Protein AF-G7VSH7-F1 (afdb_monomer_lite)

Structure (mmCIF, N/CA/C/O backbone):
data_AF-G7VSH7-F1
#
_entry.id   AF-G7VSH7-F1
#
loop_
_atom_site.group_PDB
_atom_site.id
_atom_site.type_symbol
_atom_site.label_atom_id
_atom_site.label_alt_id
_atom_site.label_comp_id
_atom_site.label_asym_id
_atom_site.label_entity_id
_atom_site.label_seq_id
_atom_site.pdbx_PDB_ins_code
_atom_site.Cartn_x
_atom_site.Cartn_y
_atom_site.Cartn_z
_atom_site.occupancy
_atom_site.B_iso_or_equiv
_atom_site.auth_seq_id
_atom_site.auth_comp_id
_atom_site.auth_asym_id
_atom_site.auth_atom_id
_atom_site.pdbx_PDB_model_num
ATOM 1 N N . MET A 1 1 ? 4.618 8.683 -46.508 1.00 44.19 1 MET A N 1
ATOM 2 C CA . MET A 1 1 ? 3.550 8.532 -45.496 1.00 44.19 1 MET A CA 1
ATOM 3 C C . MET A 1 1 ? 3.902 7.432 -44.496 1.00 44.19 1 MET A C 1
ATOM 5 O O . MET A 1 1 ? 4.055 7.772 -43.336 1.00 44.19 1 MET A O 1
ATOM 9 N N . ALA A 1 2 ? 4.229 6.208 -44.936 1.00 48.28 2 ALA A N 1
ATOM 10 C CA . ALA A 1 2 ? 4.595 5.082 -44.053 1.00 48.28 2 ALA A CA 1
ATOM 11 C C . ALA A 1 2 ? 5.709 5.352 -43.007 1.00 48.28 2 ALA A C 1
ATOM 13 O O . ALA A 1 2 ? 5.607 4.902 -41.874 1.00 48.28 2 ALA A O 1
ATOM 14 N N . LYS A 1 3 ? 6.745 6.140 -43.341 1.00 49.59 3 LYS A N 1
ATOM 15 C CA . LYS A 1 3 ? 7.841 6.464 -42.399 1.00 49.59 3 LYS A CA 1
ATOM 16 C C . LYS A 1 3 ? 7.435 7.380 -41.233 1.00 49.59 3 LYS A C 1
ATOM 18 O O . LYS A 1 3 ? 8.084 7.347 -40.200 1.00 49.59 3 LYS A O 1
ATOM 23 N N . ARG A 1 4 ? 6.390 8.208 -41.386 1.00 43.47 4 ARG A N 1
ATOM 24 C CA . ARG A 1 4 ? 5.901 9.086 -40.301 1.00 43.47 4 ARG A CA 1
ATOM 25 C C . ARG A 1 4 ? 4.976 8.342 -39.338 1.00 43.47 4 ARG A C 1
ATOM 27 O O . ARG A 1 4 ? 4.962 8.660 -38.161 1.00 43.47 4 ARG A O 1
ATOM 34 N N . GLU A 1 5 ? 4.249 7.342 -39.826 1.00 45.72 5 GLU A N 1
ATOM 35 C CA . GLU A 1 5 ? 3.375 6.500 -39.000 1.00 45.72 5 GLU A CA 1
ATOM 36 C C . GLU A 1 5 ? 4.172 5.498 -38.148 1.00 45.72 5 GLU A C 1
ATOM 38 O O . GLU A 1 5 ? 3.753 5.190 -37.038 1.00 45.72 5 GLU A O 1
ATOM 43 N N . GLN A 1 6 ? 5.344 5.045 -38.615 1.00 48.47 6 GLN A N 1
ATOM 44 C CA . GLN A 1 6 ? 6.252 4.205 -37.819 1.00 48.47 6 GLN A CA 1
ATOM 45 C C . GLN A 1 6 ? 6.890 4.966 -36.647 1.00 48.47 6 GLN A C 1
ATOM 47 O O . GLN A 1 6 ? 6.825 4.477 -35.526 1.00 48.47 6 GLN A O 1
ATOM 52 N N . LEU A 1 7 ? 7.383 6.189 -36.880 1.00 49.78 7 LEU A N 1
ATOM 53 C CA . LEU A 1 7 ? 7.948 7.049 -35.827 1.00 49.78 7 LEU A CA 1
ATOM 54 C C . LEU A 1 7 ? 6.929 7.380 -34.724 1.00 49.78 7 LEU A C 1
ATOM 56 O O . LEU A 1 7 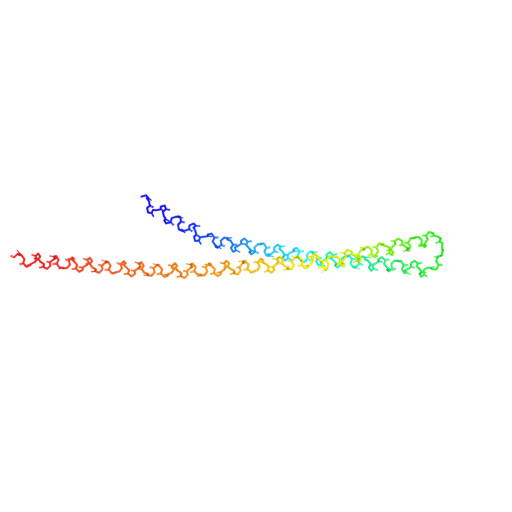? 7.247 7.295 -33.546 1.00 49.78 7 LEU A O 1
ATOM 60 N N . VAL A 1 8 ? 5.680 7.679 -35.099 1.00 52.12 8 VAL A N 1
ATOM 61 C CA . VAL A 1 8 ? 4.604 7.956 -34.129 1.00 52.12 8 VAL A CA 1
ATOM 62 C C . VAL A 1 8 ? 4.212 6.697 -33.342 1.00 52.12 8 VAL A C 1
ATOM 64 O O . VAL A 1 8 ? 3.867 6.785 -32.167 1.00 52.12 8 VAL A O 1
ATOM 67 N N . ALA A 1 9 ? 4.270 5.513 -33.958 1.00 51.97 9 ALA A N 1
ATOM 68 C CA . ALA A 1 9 ? 3.986 4.250 -33.277 1.00 51.97 9 ALA A CA 1
ATOM 69 C C . ALA A 1 9 ? 5.114 3.808 -32.322 1.00 51.97 9 ALA A C 1
ATOM 71 O O . ALA A 1 9 ? 4.825 3.152 -31.320 1.00 51.97 9 ALA A O 1
ATOM 72 N N . GLU A 1 10 ? 6.369 4.159 -32.613 1.00 54.19 10 GLU A N 1
ATOM 73 C CA . GLU A 1 10 ? 7.518 3.955 -31.719 1.00 54.19 10 GLU A CA 1
ATOM 74 C C . GLU A 1 10 ? 7.482 4.933 -30.536 1.00 54.19 10 GLU A C 1
ATOM 76 O O . GLU A 1 10 ? 7.493 4.477 -29.394 1.00 54.19 10 GLU A O 1
ATOM 81 N N . GLU A 1 11 ? 7.251 6.231 -30.769 1.00 51.81 11 GLU A N 1
ATOM 82 C CA . GLU A 1 11 ? 7.086 7.229 -29.693 1.00 51.81 11 GLU A CA 1
ATOM 83 C C . GLU A 1 11 ? 5.915 6.893 -28.746 1.00 51.81 11 GLU A C 1
ATOM 85 O O . GLU A 1 11 ? 6.010 7.077 -27.532 1.00 51.81 11 GLU A O 1
ATOM 90 N N . LEU A 1 12 ? 4.804 6.357 -29.270 1.00 55.31 12 LEU A N 1
ATOM 91 C CA . LEU A 1 12 ? 3.658 5.928 -28.454 1.00 55.31 12 LEU A CA 1
ATOM 92 C C . LEU A 1 12 ? 3.941 4.668 -27.620 1.00 55.31 12 LEU A C 1
ATOM 94 O O . LEU A 1 12 ? 3.384 4.529 -26.531 1.00 55.31 12 LEU A O 1
ATOM 98 N N . LYS A 1 13 ? 4.790 3.749 -28.100 1.00 56.88 13 LYS A N 1
ATOM 99 C CA . LYS A 1 13 ? 5.225 2.573 -27.324 1.00 56.88 13 LYS A CA 1
ATOM 100 C C . LYS A 1 13 ? 6.256 2.937 -26.259 1.00 56.88 13 LYS A C 1
ATOM 102 O O . LYS A 1 13 ? 6.265 2.318 -25.201 1.00 56.88 13 LYS A O 1
ATOM 107 N N . GLU A 1 14 ? 7.080 3.948 -26.505 1.00 58.41 14 GLU A N 1
ATOM 108 C CA . GLU A 1 14 ? 8.091 4.430 -25.557 1.00 58.41 14 GLU A CA 1
ATOM 109 C C . GLU A 1 14 ? 7.499 5.262 -24.410 1.00 58.41 14 GLU A C 1
ATOM 111 O O . GLU A 1 14 ? 8.038 5.261 -23.305 1.00 58.41 14 GLU A O 1
ATOM 116 N N . GLN A 1 15 ? 6.346 5.908 -24.620 1.00 63.41 15 GLN A N 1
ATOM 117 C CA . GLN A 1 15 ? 5.639 6.649 -23.565 1.00 63.41 15 GLN A CA 1
ATOM 118 C C . GLN A 1 15 ? 4.771 5.766 -22.652 1.00 63.41 15 GLN A C 1
ATOM 120 O O . GLN A 1 15 ? 4.455 6.175 -21.533 1.00 63.41 15 GLN A O 1
ATOM 125 N N . GLN A 1 16 ? 4.396 4.558 -23.087 1.00 72.25 16 GLN A N 1
ATOM 126 C CA . GLN A 1 16 ? 3.591 3.625 -22.284 1.00 72.25 16 GLN A CA 1
ATOM 127 C C . GLN A 1 16 ? 4.233 3.258 -20.932 1.00 72.25 16 GLN A C 1
ATOM 129 O O . GLN A 1 16 ? 3.557 3.409 -19.917 1.00 72.25 16 GLN A O 1
ATOM 134 N N . PRO A 1 17 ? 5.512 2.842 -20.854 1.00 72.88 17 PRO A N 1
ATOM 135 C CA . PRO A 1 17 ? 6.111 2.458 -19.580 1.00 72.88 17 PRO A CA 1
ATOM 136 C C . PRO A 1 17 ? 6.229 3.634 -18.596 1.00 72.88 17 PRO A C 1
ATOM 138 O O . PRO A 1 17 ? 6.046 3.443 -17.399 1.00 72.88 17 PRO A O 1
ATOM 141 N N . ALA A 1 18 ? 6.452 4.863 -19.076 1.00 75.31 18 ALA A N 1
ATOM 142 C CA . ALA A 1 18 ? 6.457 6.052 -18.218 1.00 75.31 18 ALA A CA 1
ATOM 143 C C . ALA A 1 18 ? 5.061 6.365 -17.643 1.00 75.31 18 ALA A C 1
ATOM 145 O O . ALA A 1 18 ? 4.939 6.728 -16.473 1.00 75.31 18 ALA A O 1
ATOM 146 N N . GLN A 1 19 ? 4.003 6.178 -18.441 1.00 80.00 19 GLN A N 1
ATOM 147 C CA . GLN A 1 19 ? 2.621 6.317 -17.973 1.00 80.00 19 GLN A CA 1
ATOM 148 C C . GLN A 1 19 ? 2.235 5.227 -16.964 1.00 80.00 19 GLN A C 1
ATOM 150 O O . GLN A 1 19 ? 1.512 5.518 -16.013 1.00 80.00 19 GLN A O 1
ATOM 155 N N . GLU A 1 20 ? 2.711 3.991 -17.139 1.00 83.19 20 GLU A N 1
ATOM 156 C CA . GLU A 1 20 ? 2.480 2.916 -16.164 1.00 83.19 20 GLU A CA 1
ATOM 157 C C . GLU A 1 20 ? 3.185 3.198 -14.827 1.00 83.19 20 GLU A C 1
ATOM 159 O O . GLU A 1 20 ? 2.565 3.036 -13.779 1.00 83.19 20 GLU A O 1
ATOM 164 N N . VAL A 1 21 ? 4.411 3.744 -14.833 1.00 85.25 21 VAL A N 1
ATOM 165 C CA . VAL A 1 21 ? 5.079 4.186 -13.590 1.00 85.25 21 VAL A CA 1
ATOM 166 C C . VAL A 1 21 ? 4.242 5.231 -12.845 1.00 85.25 21 VAL A C 1
ATOM 168 O O . VAL A 1 21 ? 4.088 5.140 -11.628 1.00 85.25 21 VAL A O 1
ATOM 171 N N . GLU A 1 22 ? 3.675 6.219 -13.544 1.00 86.56 22 GLU A N 1
ATOM 172 C CA . GLU A 1 22 ? 2.849 7.250 -12.902 1.00 86.56 22 GLU A CA 1
ATOM 173 C C . GLU A 1 22 ? 1.556 6.668 -12.303 1.00 86.56 22 GLU A C 1
ATOM 175 O O . GLU A 1 22 ? 1.156 7.039 -11.193 1.00 86.56 22 GLU A O 1
ATOM 180 N N . LYS A 1 23 ? 0.907 5.737 -13.015 1.00 89.00 23 LYS A N 1
ATOM 181 C CA . LYS A 1 23 ? -0.271 5.023 -12.503 1.00 89.00 23 LYS A CA 1
ATOM 182 C C . LYS A 1 23 ? 0.072 4.233 -11.247 1.00 89.00 23 LYS A C 1
ATOM 184 O O . LYS A 1 23 ? -0.648 4.365 -10.260 1.00 89.00 23 LYS A O 1
ATOM 189 N N . GLU A 1 24 ? 1.177 3.493 -11.255 1.00 89.44 24 GLU A N 1
ATOM 190 C CA . GLU A 1 24 ? 1.618 2.731 -10.087 1.00 89.44 24 GLU A CA 1
ATOM 191 C C . GLU A 1 24 ? 1.925 3.632 -8.892 1.00 89.44 24 GLU A C 1
ATOM 193 O O . GLU A 1 24 ? 1.462 3.376 -7.783 1.00 89.44 24 GLU A O 1
AT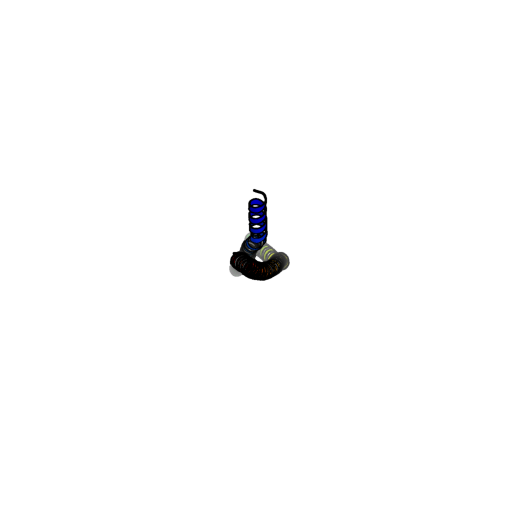OM 198 N N . MET A 1 25 ? 2.612 4.759 -9.099 1.00 89.94 25 MET A N 1
ATOM 199 C CA . MET A 1 25 ? 2.855 5.723 -8.020 1.00 89.94 25 MET A CA 1
ATOM 200 C C . MET A 1 25 ? 1.553 6.251 -7.406 1.00 89.94 25 MET A C 1
ATOM 202 O O . MET A 1 25 ? 1.472 6.447 -6.190 1.00 89.94 25 MET A O 1
ATOM 206 N N . ARG A 1 26 ? 0.515 6.458 -8.225 1.00 93.69 26 ARG A N 1
ATOM 207 C CA . ARG A 1 26 ? -0.811 6.855 -7.739 1.00 93.69 26 ARG A CA 1
ATOM 208 C C . ARG A 1 26 ? -1.484 5.731 -6.949 1.00 93.69 26 ARG A C 1
ATOM 210 O O . ARG A 1 26 ? -2.044 6.018 -5.892 1.00 93.69 26 ARG A O 1
ATOM 217 N N . SER A 1 27 ? -1.410 4.488 -7.422 1.00 94.19 27 SER A N 1
ATOM 218 C CA . SER A 1 27 ? -1.928 3.310 -6.712 1.00 94.19 27 SER A CA 1
ATOM 219 C C . SER A 1 27 ? -1.248 3.127 -5.354 1.00 94.19 27 SER A C 1
ATOM 221 O O . SER A 1 27 ? -1.928 2.946 -4.345 1.00 94.19 27 SER A O 1
ATOM 223 N N . ILE A 1 28 ? 0.080 3.268 -5.299 1.00 94.38 28 ILE A N 1
ATOM 224 C CA . ILE A 1 28 ? 0.866 3.210 -4.060 1.00 94.38 28 ILE A CA 1
ATOM 225 C C . ILE A 1 28 ? 0.400 4.291 -3.082 1.00 94.38 28 ILE A C 1
ATOM 227 O O . ILE A 1 28 ? 0.097 3.992 -1.929 1.00 94.38 28 ILE A O 1
ATOM 231 N N . ALA A 1 29 ? 0.281 5.542 -3.537 1.00 95.56 29 ALA A N 1
ATOM 232 C CA . ALA A 1 29 ? -0.175 6.640 -2.687 1.00 95.56 29 ALA A CA 1
ATOM 233 C C . ALA A 1 29 ? -1.586 6.393 -2.122 1.00 95.56 29 ALA A C 1
ATOM 235 O O . ALA A 1 29 ? -1.844 6.665 -0.951 1.00 95.56 29 ALA A O 1
ATOM 236 N N . GLN A 1 30 ? -2.493 5.840 -2.932 1.00 96.25 30 GLN A N 1
ATOM 237 C CA . GLN A 1 30 ? -3.835 5.463 -2.483 1.00 96.25 30 GLN A CA 1
ATOM 238 C C . GLN A 1 30 ? -3.803 4.328 -1.453 1.00 96.25 30 GLN A C 1
ATOM 240 O O . GLN A 1 30 ? -4.539 4.383 -0.470 1.00 96.25 30 GLN A O 1
ATOM 245 N N . ALA A 1 31 ? -2.942 3.326 -1.642 1.00 95.69 31 ALA A N 1
ATOM 246 C CA . ALA A 1 31 ? -2.789 2.220 -0.703 1.00 95.69 31 ALA A CA 1
ATOM 247 C C . ALA A 1 31 ? -2.224 2.689 0.650 1.00 95.69 31 ALA A C 1
ATOM 249 O O . ALA A 1 31 ? -2.739 2.292 1.696 1.00 95.69 31 ALA A O 1
ATOM 250 N N . TYR A 1 32 ? -1.241 3.595 0.647 1.00 96.75 32 TYR A N 1
ATOM 251 C CA . TYR A 1 32 ? -0.735 4.221 1.874 1.00 96.75 32 TYR A CA 1
ATOM 252 C C . TYR A 1 32 ? -1.797 5.074 2.576 1.00 96.75 32 TYR A C 1
ATOM 254 O O . TYR A 1 32 ? -1.946 4.977 3.791 1.00 96.75 32 TYR A O 1
ATOM 262 N N . ALA A 1 33 ? -2.597 5.843 1.834 1.00 97.25 33 ALA A N 1
ATOM 263 C CA . ALA A 1 33 ? -3.705 6.594 2.424 1.00 97.25 33 ALA A CA 1
ATOM 264 C C . ALA A 1 33 ? -4.752 5.665 3.068 1.00 97.25 33 ALA A C 1
ATOM 266 O O . ALA A 1 33 ? -5.230 5.936 4.168 1.00 97.25 33 ALA A O 1
ATOM 267 N N . ALA A 1 34 ? -5.080 4.542 2.420 1.00 95.38 34 ALA A N 1
ATOM 268 C CA . ALA A 1 34 ? -5.977 3.536 2.986 1.00 95.38 34 ALA A CA 1
ATOM 269 C C . ALA A 1 34 ? -5.386 2.871 4.244 1.00 95.38 34 ALA A C 1
ATOM 271 O O . ALA A 1 34 ? -6.116 2.596 5.196 1.00 95.38 34 ALA A O 1
ATOM 272 N N . TYR A 1 35 ? -4.070 2.639 4.274 1.00 97.25 35 TYR A N 1
ATOM 273 C CA . TYR A 1 35 ? -3.369 2.147 5.461 1.00 97.25 35 TYR A CA 1
ATOM 274 C C . TYR A 1 35 ? -3.476 3.129 6.631 1.00 97.25 35 TYR A C 1
ATOM 276 O O . TYR A 1 35 ? -3.812 2.724 7.742 1.00 97.25 35 TYR A O 1
ATOM 284 N N . GLU A 1 36 ? -3.215 4.414 6.392 1.00 97.50 36 GLU A N 1
ATOM 285 C CA . GLU A 1 36 ? -3.313 5.451 7.425 1.00 97.50 36 GLU A CA 1
ATOM 286 C C . GLU A 1 36 ? -4.734 5.550 7.984 1.00 97.50 36 GLU A C 1
ATOM 288 O O . GLU A 1 36 ? -4.917 5.497 9.200 1.00 97.50 36 GLU A O 1
ATOM 293 N N . GLN A 1 37 ? -5.741 5.573 7.107 1.00 97.38 37 GLN A N 1
ATOM 294 C CA . GLN A 1 37 ? -7.149 5.567 7.512 1.00 97.38 37 GLN A CA 1
ATOM 295 C C . GLN A 1 37 ? -7.497 4.345 8.368 1.00 97.38 37 GLN A C 1
ATOM 297 O O . GLN A 1 37 ? -8.146 4.479 9.403 1.00 97.38 37 GLN A O 1
ATOM 302 N N . LEU A 1 38 ? -7.028 3.156 7.983 1.00 97.50 38 LEU A N 1
ATOM 303 C CA . LEU A 1 38 ? -7.241 1.940 8.765 1.00 97.50 38 LEU A CA 1
ATOM 304 C C . LEU A 1 38 ? -6.611 2.042 10.162 1.00 97.50 38 LEU A C 1
ATOM 306 O O . LEU A 1 38 ? -7.218 1.610 11.142 1.00 97.50 38 LEU A O 1
ATOM 310 N N . MET A 1 39 ? -5.407 2.608 10.266 1.00 97.56 39 MET A N 1
ATOM 311 C CA . MET A 1 39 ? -4.732 2.798 11.551 1.00 97.56 39 MET A CA 1
ATOM 312 C C . MET A 1 39 ? -5.483 3.772 12.458 1.00 97.56 39 MET A C 1
ATOM 314 O O . MET A 1 39 ? -5.556 3.535 13.666 1.00 97.56 39 MET A O 1
ATOM 318 N N . ASP A 1 40 ? -6.055 4.834 11.897 1.00 98.06 40 ASP A N 1
ATOM 319 C CA . ASP A 1 40 ? -6.890 5.768 12.650 1.00 98.06 40 ASP A CA 1
ATOM 320 C C . ASP A 1 40 ? -8.187 5.096 13.123 1.00 98.06 40 ASP A C 1
ATOM 322 O O . ASP A 1 40 ? -8.515 5.171 14.305 1.00 98.06 40 ASP A O 1
ATOM 326 N N . GLU A 1 41 ? -8.857 4.317 12.268 1.00 97.38 41 GLU A N 1
ATOM 327 C CA . GLU A 1 41 ? -10.048 3.550 12.661 1.00 97.38 41 GLU A CA 1
ATOM 328 C C . GLU A 1 41 ? -9.770 2.550 13.795 1.00 97.38 41 GLU A C 1
ATOM 330 O O . GLU A 1 41 ? -10.599 2.384 14.694 1.00 97.38 41 GLU A O 1
ATOM 335 N N . ILE A 1 42 ? -8.613 1.875 13.770 1.00 97.44 42 ILE A N 1
ATOM 336 C CA . ILE A 1 42 ? -8.183 0.969 14.848 1.00 97.44 42 ILE A CA 1
ATOM 337 C C . ILE A 1 42 ? -8.041 1.748 16.157 1.00 97.44 42 ILE A C 1
ATOM 339 O O . ILE A 1 42 ? -8.592 1.339 17.182 1.00 97.44 42 ILE A O 1
ATOM 343 N N . ARG A 1 43 ? -7.338 2.887 16.123 1.00 97.62 43 ARG A N 1
ATOM 344 C CA . ARG A 1 43 ? -7.123 3.739 17.303 1.00 97.62 43 ARG A CA 1
ATOM 345 C C . ARG A 1 43 ? -8.440 4.252 17.869 1.00 97.62 43 ARG A C 1
ATOM 347 O O . ARG A 1 43 ? -8.635 4.179 19.081 1.00 97.62 43 ARG A O 1
ATOM 354 N N . ASP A 1 44 ? -9.341 4.708 17.008 1.00 98.12 44 ASP A N 1
ATOM 355 C CA . ASP A 1 44 ? -10.656 5.205 17.403 1.00 98.12 44 ASP A CA 1
ATOM 356 C C . ASP A 1 44 ? -11.494 4.109 18.065 1.00 98.12 44 ASP A C 1
ATOM 358 O O . ASP A 1 44 ? -12.120 4.354 19.098 1.00 98.12 44 ASP A O 1
ATOM 362 N N . CYS A 1 45 ? -11.476 2.884 17.529 1.00 97.06 45 CYS A N 1
ATOM 363 C CA . CYS A 1 45 ? -12.163 1.747 18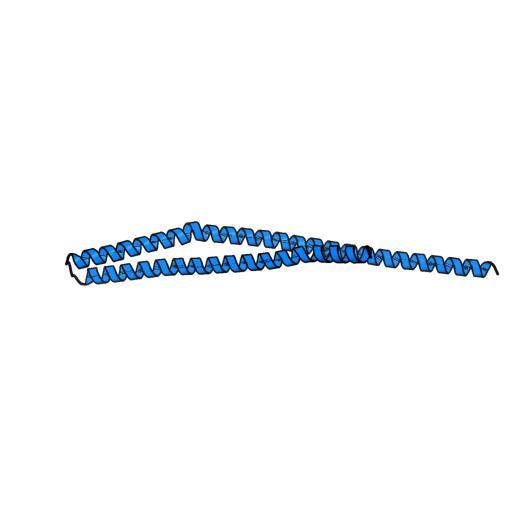.145 1.00 97.06 45 CYS A CA 1
ATOM 364 C C . CYS A 1 45 ? -11.615 1.456 19.548 1.00 97.06 45 CYS A C 1
ATOM 366 O O . CYS A 1 45 ? -12.391 1.345 20.501 1.00 97.06 45 CYS A O 1
ATOM 368 N N . SER A 1 46 ? -10.288 1.385 19.697 1.00 96.44 46 SER A N 1
ATOM 369 C CA . SER A 1 46 ? -9.647 1.146 20.995 1.00 96.44 46 SER A CA 1
ATOM 370 C C . SER A 1 46 ? -9.927 2.269 21.999 1.00 96.44 46 SER A C 1
ATOM 372 O O . SER A 1 46 ? -10.166 2.006 23.181 1.00 96.44 46 SER A O 1
ATOM 374 N N . GLN A 1 47 ? -9.933 3.522 21.542 1.00 98.31 47 GLN A N 1
ATOM 375 C CA . GLN A 1 47 ? -10.224 4.678 22.383 1.00 98.31 47 GLN A CA 1
ATOM 376 C C . GLN A 1 47 ? -11.684 4.672 22.856 1.00 98.31 47 GLN A C 1
ATOM 378 O O . GLN A 1 47 ? -11.938 4.804 24.053 1.00 98.31 47 GLN A O 1
ATOM 383 N N . GLN A 1 48 ? -12.640 4.413 21.962 1.00 98.44 48 GLN A N 1
ATOM 384 C CA . GLN A 1 48 ? -14.053 4.276 22.330 1.00 98.44 48 GLN A CA 1
ATOM 385 C C . GLN A 1 48 ? -14.280 3.120 23.314 1.00 98.44 48 GLN A C 1
ATOM 387 O O . GLN A 1 48 ? -15.024 3.262 24.285 1.00 98.44 48 GLN A O 1
ATOM 392 N N . ALA A 1 49 ? -13.618 1.976 23.114 1.00 98.25 49 ALA A N 1
ATOM 393 C CA . ALA A 1 49 ? -13.714 0.850 24.039 1.00 98.25 49 ALA A CA 1
ATOM 394 C C . ALA A 1 49 ? -13.194 1.211 25.439 1.00 98.25 49 ALA A C 1
ATOM 396 O O . ALA A 1 49 ? -13.785 0.826 26.452 1.00 98.25 49 ALA A O 1
ATOM 397 N N . LYS A 1 50 ? -12.108 1.988 25.513 1.00 98.31 50 LYS A N 1
ATOM 398 C CA . LYS A 1 50 ? -11.571 2.509 26.773 1.00 98.31 50 LYS A CA 1
ATOM 399 C C . LYS A 1 50 ? -12.558 3.451 27.469 1.00 98.31 50 LYS A C 1
ATOM 401 O O . LYS A 1 50 ? -12.819 3.264 28.655 1.00 98.31 50 LYS A O 1
ATOM 406 N N . GLU A 1 51 ? -13.147 4.399 26.747 1.00 98.56 51 GLU A N 1
ATOM 407 C CA . GLU A 1 51 ? -14.131 5.343 27.301 1.00 98.56 51 GLU A CA 1
ATOM 408 C C . GLU A 1 51 ? -15.367 4.626 27.860 1.00 98.56 51 GLU A C 1
ATOM 410 O O . GLU A 1 51 ? -15.838 4.942 28.952 1.00 98.56 51 GLU A O 1
ATOM 415 N N . LEU A 1 52 ? -15.859 3.597 27.166 1.00 98.50 52 LEU A N 1
ATOM 416 C CA . LEU A 1 52 ? -16.977 2.779 27.647 1.00 98.50 52 LEU A CA 1
ATOM 417 C C . LEU A 1 52 ? -16.640 2.028 28.942 1.00 98.50 52 LEU A C 1
ATOM 419 O O . LEU A 1 52 ? -17.483 1.918 29.835 1.00 98.50 52 LEU A O 1
ATOM 423 N N . ARG A 1 53 ? -15.404 1.531 29.080 1.00 98.12 53 ARG A N 1
ATOM 424 C CA . ARG A 1 53 ? -14.932 0.903 30.326 1.00 98.12 53 ARG A CA 1
ATOM 425 C C . ARG A 1 53 ? -14.820 1.905 31.463 1.00 98.12 53 ARG A C 1
ATOM 427 O O . ARG A 1 53 ? -15.144 1.561 32.597 1.00 98.12 53 ARG A O 1
ATOM 434 N N . GLU A 1 54 ? -14.375 3.123 31.175 1.00 98.00 54 GLU A N 1
ATOM 435 C CA . GLU A 1 54 ? -14.316 4.203 32.160 1.00 98.00 54 GLU A CA 1
ATOM 436 C C . GLU A 1 54 ? -15.722 4.567 32.653 1.00 98.00 54 GLU A C 1
ATOM 438 O O . GLU A 1 54 ? -15.951 4.565 33.862 1.00 98.00 54 GLU A O 1
ATOM 443 N N . GLN A 1 55 ? -16.695 4.725 31.749 1.00 96.81 55 GLN A N 1
ATOM 444 C CA . GLN A 1 55 ? -18.102 4.947 32.110 1.00 96.81 55 GLN A CA 1
ATOM 445 C C . GLN A 1 55 ? -18.673 3.794 32.950 1.00 96.81 55 GLN A C 1
ATOM 447 O O . GLN A 1 55 ? -19.315 4.014 33.981 1.00 96.81 55 GLN A O 1
ATOM 452 N N . ALA A 1 56 ? -18.403 2.544 32.559 1.00 95.81 56 ALA A N 1
ATOM 453 C CA . ALA A 1 56 ? -18.815 1.374 33.330 1.00 95.81 56 ALA A CA 1
ATOM 454 C C . ALA A 1 56 ? -18.189 1.372 34.738 1.00 95.81 56 ALA A C 1
ATOM 456 O O . ALA A 1 56 ? -18.873 1.086 35.724 1.00 95.81 56 ALA A O 1
ATOM 457 N N . ALA A 1 57 ? -16.909 1.733 34.856 1.00 95.62 57 ALA A N 1
ATOM 458 C CA . ALA A 1 57 ? -16.209 1.834 36.133 1.00 95.62 57 ALA A CA 1
ATOM 459 C C . ALA A 1 57 ? -16.755 2.969 37.014 1.00 95.62 57 ALA A C 1
ATOM 461 O O . ALA A 1 57 ? -16.862 2.803 38.230 1.00 95.62 57 ALA A O 1
ATOM 462 N N . GLU A 1 58 ? -17.136 4.109 36.439 1.00 95.62 58 GLU A N 1
ATOM 463 C CA . GLU A 1 58 ? -17.793 5.200 37.165 1.00 95.62 58 GLU A CA 1
ATOM 464 C C . GLU A 1 58 ? -19.149 4.771 37.731 1.00 95.62 58 GLU A C 1
ATOM 466 O O . GLU A 1 58 ? -19.423 4.989 38.917 1.00 95.62 58 GLU A O 1
ATOM 471 N N . LEU A 1 59 ? -19.966 4.082 36.928 1.00 93.62 59 LEU A N 1
ATOM 472 C CA . LEU A 1 59 ? -21.237 3.522 37.389 1.00 93.62 59 LEU A CA 1
ATOM 473 C C . LEU A 1 59 ? -21.027 2.515 38.526 1.00 93.62 59 LEU A C 1
ATOM 475 O O . LEU A 1 59 ? -21.742 2.581 39.528 1.00 93.62 59 LEU A O 1
ATOM 479 N N . GLN A 1 60 ? -20.015 1.647 38.437 1.00 91.69 60 GLN A N 1
ATOM 480 C CA . GLN A 1 60 ? -19.658 0.723 39.522 1.00 91.69 60 GLN A CA 1
ATOM 481 C C . GLN A 1 60 ? -19.247 1.463 40.805 1.00 91.69 60 GLN A C 1
ATOM 483 O O . GLN A 1 60 ? -19.687 1.103 41.898 1.00 91.69 60 GLN A O 1
ATOM 488 N N . ARG A 1 61 ? -18.439 2.525 40.688 1.00 93.31 61 ARG A N 1
ATOM 489 C CA . ARG A 1 61 ? -17.987 3.341 41.831 1.00 93.31 61 ARG A CA 1
ATOM 490 C C . ARG A 1 61 ? -19.109 4.141 42.483 1.00 93.31 61 ARG A C 1
ATOM 492 O O . ARG A 1 61 ? -19.005 4.453 43.665 1.00 93.31 61 ARG A O 1
ATOM 499 N N . SER A 1 62 ? -20.180 4.450 41.751 1.00 91.00 62 SER A N 1
ATOM 500 C CA . SER A 1 62 ? -21.339 5.169 42.293 1.00 91.00 62 SER A CA 1
ATOM 501 C C . SER A 1 62 ? -22.065 4.410 43.415 1.00 91.00 62 SER A C 1
ATOM 503 O O . SER A 1 62 ? -22.884 4.997 44.121 1.00 91.00 62 SER A O 1
ATOM 505 N N . GLY A 1 63 ? -21.791 3.107 43.580 1.00 78.25 63 GLY A N 1
ATOM 506 C CA . GLY A 1 63 ? -22.390 2.268 44.619 1.00 78.25 63 GLY A CA 1
ATOM 507 C C . GLY A 1 63 ? -23.875 1.967 44.401 1.00 78.25 63 GLY A C 1
ATOM 508 O O . GLY A 1 63 ? -24.495 1.323 45.246 1.00 78.25 63 GLY A O 1
ATOM 509 N N . ARG A 1 64 ? -24.460 2.405 43.278 1.00 80.00 64 ARG A N 1
ATOM 510 C CA . ARG A 1 64 ? -25.834 2.066 42.896 1.00 80.00 64 ARG A CA 1
ATOM 511 C C . ARG A 1 64 ? -25.879 0.618 42.425 1.00 80.00 64 ARG A C 1
ATOM 513 O O . ARG A 1 64 ? -25.206 0.247 41.469 1.00 80.00 64 ARG A O 1
ATOM 520 N N . ILE A 1 65 ? -26.677 -0.200 43.106 1.00 76.81 65 ILE A N 1
ATOM 521 C CA . ILE A 1 65 ? -26.743 -1.655 42.878 1.00 76.81 65 ILE A CA 1
ATOM 522 C C . ILE A 1 65 ? -28.061 -2.079 42.216 1.00 76.81 65 ILE A C 1
ATOM 524 O O . ILE A 1 65 ? -28.345 -3.277 42.075 1.00 76.81 65 ILE A O 1
ATOM 528 N N . ASP A 1 66 ? -28.862 -1.091 41.823 1.00 89.56 66 ASP A N 1
ATOM 529 C CA . ASP A 1 66 ? -30.160 -1.252 41.191 1.00 89.56 66 ASP A CA 1
ATOM 530 C C . ASP A 1 66 ? -30.005 -2.080 39.911 1.00 89.56 66 ASP A C 1
ATOM 532 O O . ASP A 1 66 ? -29.005 -1.976 39.193 1.00 89.56 66 ASP A O 1
ATOM 536 N N . PHE A 1 67 ? -31.002 -2.913 39.616 1.00 87.88 67 PHE A N 1
ATOM 537 C CA . PHE A 1 67 ? -30.961 -3.832 38.477 1.00 87.88 67 PHE A CA 1
ATOM 538 C C . PHE A 1 67 ? -30.647 -3.113 37.153 1.00 87.88 67 PHE A C 1
ATOM 540 O O . PHE A 1 67 ? -29.799 -3.572 36.392 1.00 87.88 67 PHE A O 1
ATOM 547 N N . HIS A 1 68 ? -31.240 -1.936 36.938 1.00 90.19 68 HIS A N 1
ATOM 548 C CA . HIS A 1 68 ? -30.993 -1.116 35.751 1.00 90.19 68 HIS A CA 1
ATOM 549 C C . HIS A 1 68 ? -29.541 -0.641 35.620 1.00 90.19 68 HIS A C 1
ATOM 551 O O . HIS A 1 68 ? -29.012 -0.617 34.514 1.00 90.19 68 HIS A O 1
ATOM 557 N N . VAL A 1 69 ? -28.867 -0.312 36.727 1.00 91.56 69 VAL A N 1
ATOM 558 C CA . VAL A 1 69 ? -27.461 0.126 36.691 1.00 91.56 69 VAL A CA 1
ATOM 559 C C . VAL A 1 69 ? -26.547 -1.040 36.321 1.00 91.56 69 VAL A C 1
ATOM 561 O O . VAL A 1 69 ? -25.625 -0.871 35.529 1.00 91.56 69 VAL A O 1
ATOM 564 N N . ARG A 1 70 ? -26.828 -2.246 36.832 1.00 92.06 70 ARG A N 1
ATOM 565 C CA . ARG A 1 70 ? -26.087 -3.456 36.440 1.00 92.06 70 ARG A CA 1
ATOM 566 C C . ARG A 1 70 ? -26.271 -3.806 34.968 1.00 92.06 70 ARG A C 1
ATOM 568 O O . ARG A 1 70 ? -25.299 -4.166 34.312 1.00 92.06 70 ARG A O 1
ATOM 575 N N . GLU A 1 71 ? -27.494 -3.695 34.458 1.00 94.94 71 GLU A N 1
ATOM 576 C CA . GLU A 1 71 ? -27.778 -3.934 33.043 1.00 94.94 71 GLU A CA 1
ATOM 577 C C . GLU A 1 71 ? -27.035 -2.931 32.145 1.00 94.94 71 GLU A C 1
ATOM 579 O O . GLU A 1 71 ? -26.449 -3.325 31.138 1.00 94.94 71 GLU A O 1
ATOM 584 N N . GLU A 1 72 ? -26.997 -1.656 32.538 1.00 95.50 72 GLU A N 1
ATOM 585 C CA . GLU A 1 72 ? -26.286 -0.612 31.797 1.00 95.50 72 GLU A CA 1
ATOM 586 C C . GLU A 1 72 ? -24.769 -0.835 31.791 1.00 95.50 72 GLU A C 1
ATOM 588 O O . GLU A 1 72 ? -24.144 -0.809 30.734 1.00 95.50 72 GLU A O 1
ATOM 593 N N . ILE A 1 73 ? -24.181 -1.160 32.948 1.00 95.56 73 ILE A N 1
ATOM 594 C CA . ILE A 1 73 ? -22.763 -1.539 33.050 1.00 95.56 73 ILE A CA 1
ATOM 595 C C . ILE A 1 73 ? -22.455 -2.699 32.097 1.00 95.56 73 ILE A C 1
ATOM 597 O O . ILE A 1 73 ? -21.470 -2.644 31.363 1.00 95.56 73 ILE A O 1
ATOM 601 N N . GLN A 1 74 ? -23.300 -3.734 32.067 1.00 96.56 74 GLN A N 1
ATOM 602 C CA . GLN A 1 74 ? -23.082 -4.875 31.179 1.00 96.56 74 GLN A CA 1
ATOM 603 C C . GLN A 1 74 ? -23.175 -4.480 29.700 1.00 96.56 74 GLN A C 1
ATOM 605 O O . GLN A 1 74 ? -22.374 -4.953 28.898 1.00 96.56 74 GLN A O 1
ATOM 610 N N . LYS A 1 75 ? -24.111 -3.599 29.322 1.00 97.62 75 LYS A N 1
ATOM 611 C CA . LYS A 1 75 ? -24.219 -3.086 27.945 1.00 97.62 75 LYS A CA 1
ATOM 612 C C . LYS A 1 75 ? -22.962 -2.327 27.525 1.00 97.62 75 LYS A C 1
ATOM 614 O O . LYS A 1 75 ? -22.452 -2.583 26.434 1.00 97.62 75 LYS A O 1
ATOM 619 N N . LEU A 1 76 ? -22.446 -1.450 28.387 1.00 98.00 76 LEU A N 1
ATOM 620 C CA . LEU A 1 76 ? -21.211 -0.700 28.136 1.00 98.00 76 LEU A CA 1
ATOM 621 C C . LEU A 1 76 ? -20.015 -1.641 27.948 1.00 98.00 76 LEU A C 1
ATOM 623 O O . LEU A 1 76 ? -19.277 -1.506 26.973 1.00 98.00 76 LEU A O 1
ATOM 627 N N . LEU A 1 77 ? -19.860 -2.631 28.832 1.00 98.12 77 LEU A N 1
ATOM 628 C CA . LEU A 1 77 ? -18.769 -3.607 28.752 1.00 98.12 77 LEU A CA 1
ATOM 629 C C . LEU A 1 77 ? -18.870 -4.486 27.501 1.00 98.12 77 LEU A C 1
ATOM 631 O O . LEU A 1 77 ? -17.884 -4.617 26.781 1.00 98.12 77 LEU A O 1
ATOM 635 N N . ASN A 1 78 ? -20.059 -5.001 27.176 1.00 98.38 78 ASN A N 1
ATOM 636 C CA . ASN A 1 78 ? -20.279 -5.777 25.951 1.00 98.38 78 ASN A CA 1
ATOM 637 C C . ASN A 1 78 ? -19.954 -4.954 24.696 1.00 98.38 78 ASN A C 1
ATOM 639 O O . ASN A 1 78 ? -19.407 -5.470 23.721 1.00 98.38 78 ASN A O 1
ATOM 643 N N . ARG A 1 79 ? -20.299 -3.659 24.698 1.00 98.12 79 ARG A N 1
ATOM 644 C CA . ARG A 1 79 ? -19.980 -2.767 23.582 1.00 98.12 79 ARG A CA 1
ATOM 645 C C . ARG A 1 79 ? -18.476 -2.513 23.475 1.00 98.12 79 ARG A C 1
ATOM 647 O O . ARG A 1 79 ? -17.967 -2.502 22.357 1.00 98.12 79 ARG A O 1
ATOM 654 N N . ALA A 1 80 ? -17.780 -2.345 24.599 1.00 98.44 80 ALA A N 1
ATOM 655 C CA . ALA A 1 80 ? -16.326 -2.206 24.628 1.00 98.44 80 ALA A CA 1
ATOM 656 C C . ALA A 1 80 ? -15.620 -3.466 24.101 1.00 98.44 80 ALA A C 1
ATOM 658 O O . ALA A 1 80 ? -14.738 -3.357 23.258 1.00 98.44 80 ALA A O 1
ATOM 659 N N . GLU A 1 81 ? -16.046 -4.658 24.528 1.00 98.38 81 GLU A N 1
ATOM 660 C CA . GLU A 1 81 ? -15.514 -5.935 24.025 1.00 98.38 81 GLU A CA 1
ATOM 661 C C . GLU A 1 81 ? -15.716 -6.093 22.516 1.00 98.38 81 GLU A C 1
ATOM 663 O O . GLU A 1 81 ? -14.816 -6.534 21.805 1.00 98.38 81 GLU A O 1
ATOM 668 N N . HIS A 1 82 ? -16.884 -5.696 22.006 1.00 98.31 82 HIS A N 1
ATOM 669 C CA . HIS A 1 82 ? -17.134 -5.719 20.570 1.00 98.31 82 HIS A CA 1
ATOM 670 C C . HIS A 1 82 ? -16.190 -4.783 19.800 1.00 98.31 82 HIS A C 1
ATOM 672 O O . HIS A 1 82 ? -15.694 -5.163 18.743 1.00 98.31 82 HIS A O 1
ATOM 678 N N . LEU A 1 83 ? -15.939 -3.574 20.311 1.00 98.25 83 LEU A N 1
ATOM 679 C CA . LEU A 1 83 ? -15.027 -2.617 19.677 1.00 98.25 83 LEU A CA 1
ATOM 680 C C . LEU A 1 83 ? -13.575 -3.102 19.685 1.00 98.25 83 LEU A C 1
ATOM 682 O O . LEU A 1 83 ? -12.903 -2.970 18.665 1.00 98.25 83 LEU A O 1
ATOM 686 N N . ASP A 1 84 ? -13.118 -3.713 20.778 1.00 97.81 84 ASP A N 1
ATOM 687 C CA . ASP A 1 84 ? -11.799 -4.353 20.836 1.00 97.81 84 ASP A CA 1
ATOM 688 C C . ASP A 1 84 ? -11.675 -5.457 19.779 1.00 97.81 84 ASP A C 1
ATOM 690 O O . ASP A 1 84 ? -10.730 -5.455 18.998 1.00 97.81 84 ASP A O 1
ATOM 694 N N . ALA A 1 85 ? -12.668 -6.346 19.670 1.00 97.44 85 ALA A N 1
ATOM 695 C CA . ALA A 1 85 ? -12.650 -7.410 18.666 1.00 97.44 85 ALA A CA 1
ATOM 696 C C . ALA A 1 85 ? -12.610 -6.868 17.222 1.00 97.44 85 ALA A C 1
ATOM 698 O O . ALA A 1 85 ? -11.987 -7.466 16.343 1.00 97.44 85 ALA A O 1
ATOM 699 N N . VAL A 1 86 ? -13.267 -5.731 16.962 1.00 97.31 86 VAL A N 1
ATOM 700 C CA . VAL A 1 86 ? -13.201 -5.043 15.664 1.00 97.31 86 VAL A CA 1
ATOM 701 C C . VAL A 1 86 ? -11.813 -4.446 15.425 1.00 97.31 86 VAL A C 1
ATOM 703 O O . VAL A 1 86 ? -11.290 -4.584 14.317 1.00 97.31 86 VAL A O 1
ATOM 706 N N . ALA A 1 87 ? -11.217 -3.808 16.435 1.00 97.31 87 ALA A N 1
ATOM 707 C CA . ALA A 1 87 ? -9.862 -3.266 16.360 1.00 97.31 87 ALA A CA 1
ATOM 708 C C . ALA A 1 87 ? -8.832 -4.377 16.099 1.00 97.31 87 ALA A C 1
ATOM 710 O O . ALA A 1 87 ? -8.028 -4.246 15.180 1.00 97.31 87 ALA A O 1
ATOM 711 N N . ASP A 1 88 ? -8.923 -5.499 16.815 1.00 96.81 88 ASP A N 1
ATOM 712 C CA . ASP A 1 88 ? -8.042 -6.660 16.651 1.00 96.81 88 ASP A CA 1
ATOM 713 C C . ASP A 1 88 ? -8.166 -7.281 15.255 1.00 96.81 88 ASP A C 1
ATOM 715 O O . ASP A 1 88 ? -7.169 -7.615 14.612 1.00 96.81 88 ASP A O 1
ATOM 719 N N . TRP A 1 89 ? -9.392 -7.417 14.739 1.00 96.31 89 TRP A N 1
ATOM 720 C CA . TRP A 1 89 ? -9.612 -7.917 13.382 1.00 96.31 89 TRP A CA 1
ATOM 721 C C . TRP A 1 89 ? -9.013 -6.985 12.318 1.00 96.31 89 TRP A C 1
ATOM 723 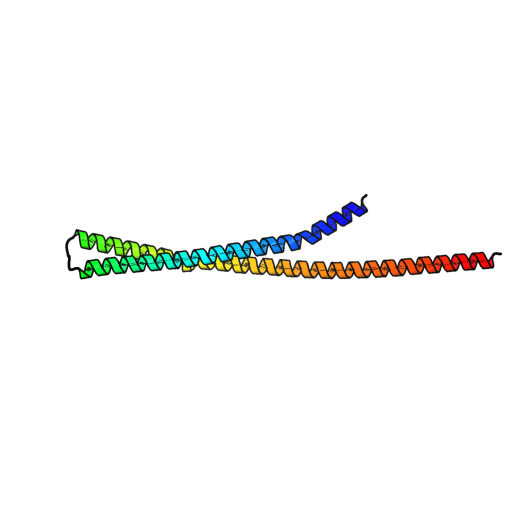O O . TRP A 1 89 ? -8.403 -7.460 11.352 1.00 96.31 89 TRP A O 1
ATOM 733 N N . LYS A 1 90 ? -9.164 -5.667 12.502 1.00 95.75 90 LYS A N 1
ATOM 734 C CA . LYS A 1 90 ? -8.583 -4.644 11.624 1.00 95.75 90 LYS A CA 1
ATOM 735 C C . LYS A 1 90 ? -7.050 -4.656 11.678 1.00 95.75 90 LYS A C 1
ATOM 737 O O . LYS A 1 90 ? -6.425 -4.676 10.619 1.00 95.75 90 LYS A O 1
ATOM 742 N N . ASP A 1 91 ? -6.453 -4.684 12.869 1.00 95.00 91 ASP A N 1
ATOM 743 C CA . ASP A 1 91 ? -4.992 -4.675 13.050 1.00 95.00 91 ASP A CA 1
ATOM 744 C C . ASP A 1 91 ? -4.334 -5.989 12.613 1.00 95.00 91 ASP A C 1
ATOM 746 O O . ASP A 1 91 ? -3.218 -5.990 12.101 1.00 95.00 91 ASP A O 1
ATOM 750 N N . GLY A 1 92 ? -5.036 -7.112 12.757 1.00 94.69 92 GLY A N 1
ATOM 751 C CA . GLY A 1 92 ? -4.562 -8.402 12.279 1.00 94.69 92 GLY A CA 1
ATOM 752 C C . GLY A 1 92 ? -4.705 -8.533 10.765 1.00 94.69 92 GLY A C 1
ATOM 753 O O . GLY A 1 92 ? -3.760 -8.351 9.998 1.00 94.69 92 GLY A O 1
ATOM 754 N N . LEU A 1 93 ? -5.904 -8.905 10.321 1.00 92.44 93 LEU A N 1
ATOM 755 C CA . LEU A 1 93 ? -6.110 -9.383 8.958 1.00 92.44 93 LEU A CA 1
ATOM 756 C C . LEU A 1 93 ? -6.098 -8.247 7.928 1.00 92.44 93 LEU A C 1
ATOM 758 O O . LEU A 1 93 ? -5.463 -8.379 6.881 1.00 92.44 93 LEU A O 1
ATOM 762 N N . LEU A 1 94 ? -6.815 -7.149 8.186 1.00 93.00 94 LEU A N 1
ATOM 763 C CA . LEU A 1 94 ? -6.931 -6.071 7.199 1.00 93.00 94 LEU A CA 1
ATOM 764 C C . LEU A 1 94 ? -5.618 -5.317 7.024 1.00 93.00 94 LEU A C 1
ATOM 766 O O . LEU A 1 94 ? -5.189 -5.098 5.894 1.00 93.00 94 LEU A O 1
ATOM 770 N N . ARG A 1 95 ? -4.947 -4.971 8.124 1.00 95.06 95 ARG A N 1
ATOM 771 C CA . ARG A 1 95 ? -3.660 -4.277 8.071 1.00 95.06 95 ARG A CA 1
ATOM 772 C C . ARG A 1 95 ? -2.626 -5.093 7.305 1.00 95.06 95 ARG A C 1
ATOM 774 O O . ARG A 1 95 ? -1.921 -4.543 6.463 1.00 95.06 95 ARG A O 1
ATOM 781 N N . GLN A 1 96 ? -2.579 -6.406 7.534 1.00 96.00 96 GLN A N 1
ATOM 782 C CA . GLN A 1 96 ? -1.688 -7.292 6.792 1.00 96.00 96 GLN A CA 1
ATOM 783 C C . GLN A 1 96 ? -2.012 -7.315 5.291 1.00 96.00 96 GLN A C 1
ATOM 785 O O . GLN A 1 96 ? -1.093 -7.268 4.478 1.00 96.00 96 GLN A O 1
ATOM 790 N N . GLN A 1 97 ? -3.291 -7.359 4.906 1.00 95.56 97 GLN A N 1
ATOM 791 C CA . GLN A 1 97 ? -3.680 -7.312 3.491 1.00 95.56 97 GLN A CA 1
ATOM 792 C C . GLN A 1 97 ? -3.252 -6.007 2.815 1.00 95.56 97 GLN A C 1
ATOM 794 O O . GLN A 1 97 ? -2.738 -6.046 1.699 1.00 95.56 97 GLN A O 1
ATOM 799 N N . VAL A 1 98 ? -3.421 -4.867 3.490 1.00 95.75 98 VAL A N 1
ATOM 800 C CA . VAL A 1 98 ? -3.010 -3.564 2.948 1.00 95.75 98 VAL A CA 1
ATOM 801 C C . VAL A 1 98 ? -1.491 -3.488 2.792 1.00 95.75 98 VAL A C 1
ATOM 803 O O . VAL A 1 98 ? -1.015 -3.043 1.753 1.00 95.75 98 VAL A O 1
ATOM 806 N N . LEU A 1 99 ? -0.723 -3.977 3.770 1.00 96.56 99 LEU A N 1
ATOM 807 C CA . LEU A 1 99 ? 0.740 -4.024 3.667 1.00 96.56 99 LEU A CA 1
ATOM 808 C C . LEU A 1 99 ? 1.208 -4.913 2.508 1.00 96.56 99 LEU A C 1
ATOM 810 O O . LEU A 1 99 ? 2.071 -4.506 1.740 1.00 96.56 99 LEU A O 1
ATOM 814 N N . LEU A 1 100 ? 0.599 -6.089 2.325 1.00 97.25 100 LEU A N 1
ATOM 815 C CA . LEU A 1 100 ? 0.920 -6.964 1.193 1.00 97.25 100 LEU A CA 1
ATOM 816 C C . LEU A 1 100 ? 0.607 -6.308 -0.157 1.00 97.25 100 LEU A C 1
ATOM 818 O O . LEU A 1 100 ? 1.362 -6.495 -1.112 1.00 97.25 100 LEU A O 1
ATOM 822 N N . LEU A 1 101 ? -0.488 -5.548 -0.239 1.00 96.62 101 LEU A N 1
ATOM 823 C CA . LEU A 1 101 ? -0.827 -4.781 -1.433 1.00 96.62 101 LEU A CA 1
ATOM 824 C C . LEU A 1 101 ? 0.234 -3.710 -1.710 1.00 96.62 101 LEU A C 1
ATOM 826 O O . LEU A 1 101 ? 0.739 -3.645 -2.828 1.00 96.62 101 LEU A O 1
ATOM 830 N N . ILE A 1 102 ? 0.615 -2.923 -0.701 1.00 96.81 102 ILE A N 1
ATOM 831 C CA . ILE A 1 102 ? 1.679 -1.916 -0.821 1.00 96.81 102 ILE A CA 1
ATOM 832 C C . ILE A 1 102 ? 2.976 -2.566 -1.317 1.00 96.81 102 ILE A C 1
ATOM 834 O O . ILE A 1 102 ? 3.514 -2.135 -2.334 1.00 96.81 102 ILE A O 1
ATOM 838 N N . ASP A 1 103 ? 3.419 -3.655 -0.683 1.00 97.44 103 ASP A N 1
ATOM 839 C CA . ASP A 1 103 ? 4.641 -4.368 -1.072 1.00 97.44 103 ASP A CA 1
ATOM 840 C C . ASP A 1 103 ? 4.595 -4.878 -2.523 1.00 97.44 103 ASP A C 1
ATOM 842 O O . ASP A 1 103 ? 5.631 -4.965 -3.189 1.00 97.44 103 ASP A O 1
ATOM 846 N N . SER A 1 104 ? 3.416 -5.293 -3.002 1.00 96.88 104 SER A N 1
ATOM 847 C CA . SER A 1 104 ? 3.239 -5.746 -4.386 1.00 96.88 104 SER A CA 1
ATOM 848 C C . SER A 1 104 ? 3.326 -4.589 -5.379 1.00 96.88 104 SER A C 1
ATOM 850 O O . SER A 1 104 ? 4.093 -4.679 -6.336 1.00 96.88 104 SER A O 1
ATOM 852 N N . LEU A 1 105 ? 2.650 -3.473 -5.096 1.00 95.44 105 LEU A N 1
ATOM 853 C CA . LEU A 1 105 ? 2.672 -2.278 -5.939 1.00 95.44 105 LEU A CA 1
ATOM 854 C C . LEU A 1 105 ? 4.075 -1.661 -5.992 1.00 95.44 105 LEU A C 1
ATOM 856 O O . LEU A 1 105 ? 4.539 -1.241 -7.047 1.00 95.44 105 LEU A O 1
ATOM 860 N N . GLU A 1 106 ? 4.803 -1.642 -4.873 1.00 94.88 106 GLU A N 1
ATOM 861 C CA . GLU A 1 106 ? 6.182 -1.145 -4.840 1.00 94.88 106 GLU A CA 1
ATOM 862 C C . GLU A 1 106 ? 7.130 -1.986 -5.701 1.00 94.88 106 GLU A C 1
ATOM 864 O O . GLU A 1 106 ? 8.006 -1.431 -6.376 1.00 94.88 106 GLU A O 1
ATOM 869 N N . ARG A 1 107 ? 6.941 -3.313 -5.714 1.00 96.38 107 ARG A N 1
ATOM 870 C CA . ARG A 1 107 ? 7.682 -4.219 -6.599 1.00 96.38 107 ARG A CA 1
ATOM 871 C C . ARG A 1 107 ? 7.348 -3.963 -8.063 1.00 96.38 107 ARG A C 1
ATOM 873 O O . ARG A 1 107 ? 8.266 -3.740 -8.845 1.00 96.38 107 ARG A O 1
ATOM 880 N N . GLU A 1 108 ? 6.068 -3.894 -8.414 1.00 93.56 108 GLU A N 1
ATOM 881 C CA . GLU A 1 108 ? 5.632 -3.606 -9.786 1.00 93.56 108 GLU A CA 1
ATOM 882 C C . GLU A 1 108 ? 6.157 -2.240 -10.267 1.00 93.56 108 GLU A C 1
ATOM 884 O O . GLU A 1 108 ? 6.734 -2.128 -11.349 1.00 93.56 108 GLU A O 1
ATOM 889 N N . ALA A 1 109 ? 6.084 -1.204 -9.428 1.00 92.00 109 ALA A N 1
ATOM 890 C CA . ALA A 1 109 ? 6.650 0.111 -9.724 1.00 92.00 109 ALA A CA 1
ATOM 891 C C . ALA A 1 109 ? 8.182 0.096 -9.886 1.00 92.00 109 ALA A C 1
ATOM 893 O O . ALA A 1 109 ? 8.742 0.953 -10.578 1.00 92.00 109 ALA A O 1
ATOM 894 N N . SER A 1 110 ? 8.886 -0.813 -9.206 1.00 93.75 110 SER A N 1
ATOM 895 C CA . SER A 1 110 ? 10.327 -1.023 -9.388 1.00 93.75 110 SER A CA 1
ATOM 896 C C . SER A 1 110 ? 10.618 -1.682 -10.736 1.00 93.75 110 SER A C 1
ATOM 898 O O . SER A 1 110 ? 11.483 -1.199 -11.470 1.00 93.75 110 SER A O 1
ATOM 900 N N . ASP A 1 111 ? 9.863 -2.720 -11.092 1.00 92.50 111 ASP A N 1
ATOM 901 C CA . ASP A 1 111 ? 10.005 -3.432 -12.364 1.00 92.50 111 ASP A CA 1
ATOM 902 C C . ASP A 1 111 ? 9.764 -2.489 -13.552 1.00 92.50 111 ASP A C 1
ATOM 904 O O . ASP A 1 111 ? 10.569 -2.432 -14.488 1.00 92.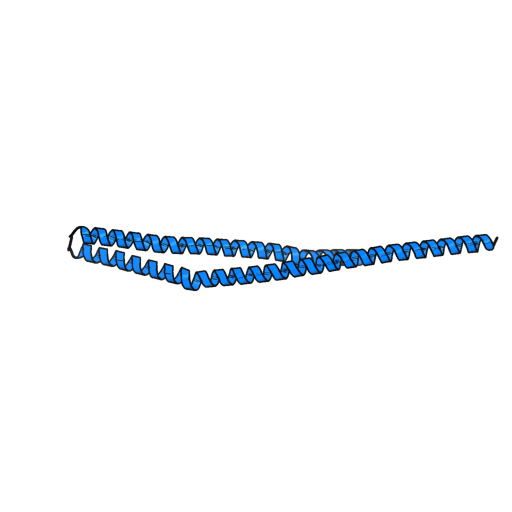50 111 ASP A O 1
ATOM 908 N N . TRP A 1 112 ? 8.719 -1.656 -13.482 1.00 89.50 112 TRP A N 1
ATOM 909 C CA . TRP A 1 112 ? 8.452 -0.640 -14.501 1.00 89.50 112 TRP A CA 1
ATOM 910 C C . TRP A 1 112 ? 9.566 0.403 -14.603 1.00 89.50 112 TRP A C 1
ATOM 912 O O . TRP A 1 112 ? 9.979 0.753 -15.709 1.00 89.50 112 TRP A O 1
ATOM 922 N N . ARG A 1 113 ? 10.103 0.879 -13.472 1.00 90.25 113 ARG A N 1
ATOM 923 C CA . ARG A 1 113 ? 11.242 1.815 -13.471 1.00 90.25 113 ARG A CA 1
ATOM 924 C C . ARG A 1 113 ? 12.476 1.208 -14.130 1.00 90.25 113 ARG A C 1
ATOM 926 O O . ARG A 1 113 ? 13.139 1.890 -14.911 1.00 90.25 113 ARG A O 1
ATOM 933 N N . GLN A 1 114 ? 12.767 -0.058 -13.851 1.00 92.06 114 GLN A N 1
ATOM 934 C CA . GLN A 1 114 ? 13.877 -0.766 -14.479 1.00 92.06 114 GLN A CA 1
ATOM 935 C C . GLN A 1 114 ? 13.663 -0.911 -15.992 1.00 92.06 114 GLN A C 1
ATOM 937 O O . GLN A 1 114 ? 14.595 -0.692 -16.766 1.00 92.06 114 GLN A O 1
ATOM 942 N N . LEU A 1 115 ? 12.437 -1.217 -16.427 1.00 90.31 115 LEU A N 1
ATOM 943 C CA . LEU A 1 115 ? 12.103 -1.317 -17.846 1.00 90.31 115 LEU A CA 1
ATOM 944 C C . LEU A 1 115 ? 12.246 0.029 -18.571 1.00 90.31 115 LEU A C 1
ATOM 946 O O . LEU A 1 115 ? 12.813 0.075 -19.661 1.00 90.31 115 LEU A O 1
ATOM 950 N N . VAL A 1 116 ? 11.788 1.128 -17.958 1.00 88.69 116 VAL A N 1
ATOM 951 C CA . VAL A 1 116 ? 11.978 2.490 -18.489 1.00 88.69 116 VAL A CA 1
ATOM 952 C C . VAL A 1 116 ? 13.464 2.789 -18.678 1.00 88.69 116 VAL A C 1
ATOM 954 O O . VAL A 1 116 ? 13.862 3.232 -19.752 1.00 88.69 116 VAL A O 1
ATOM 957 N N . GLN A 1 117 ? 14.295 2.517 -17.668 1.00 89.50 117 GLN A N 1
ATOM 958 C CA . GLN A 1 117 ? 15.741 2.755 -17.745 1.00 89.50 117 GLN A CA 1
ATOM 959 C C . GLN A 1 117 ? 16.408 1.925 -18.843 1.00 89.50 117 GLN A C 1
ATOM 961 O O . GLN A 1 117 ? 17.229 2.444 -19.596 1.00 89.50 117 GLN A O 1
ATOM 966 N N . TYR A 1 118 ? 16.042 0.646 -18.948 1.00 90.62 118 TYR A N 1
ATOM 967 C CA . TYR A 1 118 ? 16.550 -0.235 -19.993 1.00 90.62 118 TYR A CA 1
ATOM 968 C C . TYR A 1 118 ? 16.194 0.280 -21.393 1.00 90.62 118 TYR A C 1
ATOM 970 O O . TYR A 1 118 ? 17.073 0.398 -22.246 1.00 90.62 118 TYR A O 1
ATOM 978 N N . ASN A 1 119 ? 14.926 0.633 -21.616 1.00 88.56 119 ASN A N 1
ATOM 979 C CA . ASN A 1 119 ? 14.465 1.142 -22.906 1.00 88.56 119 ASN A CA 1
ATOM 980 C C . ASN A 1 119 ? 15.138 2.474 -23.260 1.00 88.56 119 ASN A C 1
ATOM 982 O O . ASN A 1 119 ? 15.544 2.663 -24.402 1.00 88.56 119 ASN A O 1
ATOM 986 N N . GLN A 1 120 ? 15.321 3.362 -22.280 1.00 88.94 120 GLN A N 1
ATOM 987 C CA . GLN A 1 120 ? 16.009 4.638 -22.472 1.00 88.94 120 GLN A CA 1
ATOM 988 C C . GLN A 1 120 ? 17.466 4.439 -22.914 1.00 88.94 120 GLN A C 1
ATOM 990 O O . GLN A 1 120 ? 17.907 5.053 -23.883 1.00 88.94 120 GLN A O 1
ATOM 995 N N . ALA A 1 121 ? 18.202 3.539 -22.257 1.00 92.19 121 ALA A N 1
ATOM 996 C CA . ALA A 1 121 ? 19.581 3.233 -22.634 1.00 92.19 121 ALA A CA 1
ATOM 997 C C . ALA A 1 121 ? 19.675 2.607 -24.039 1.00 92.19 121 ALA A C 1
ATOM 999 O O . ALA A 1 121 ? 20.570 2.942 -24.814 1.00 92.19 121 ALA A O 1
ATOM 1000 N N . ALA A 1 122 ? 18.736 1.720 -24.386 1.00 91.75 122 ALA A N 1
ATOM 1001 C CA . ALA A 1 122 ? 18.669 1.128 -25.720 1.00 91.75 122 ALA A CA 1
ATOM 1002 C C . ALA A 1 122 ? 18.387 2.183 -26.803 1.00 91.75 122 ALA A C 1
ATOM 1004 O O . ALA A 1 122 ? 19.003 2.150 -27.869 1.00 91.75 122 ALA A O 1
ATOM 1005 N N . LEU A 1 123 ? 17.500 3.140 -26.520 1.00 88.12 123 LEU A N 1
ATOM 1006 C CA . LEU A 1 123 ? 17.189 4.248 -27.418 1.00 88.12 123 LEU A CA 1
ATOM 1007 C C . LEU A 1 123 ? 18.405 5.153 -27.644 1.00 88.12 123 LEU A C 1
ATOM 1009 O O . LEU A 1 123 ? 18.722 5.485 -28.784 1.00 88.12 123 LEU A O 1
ATOM 1013 N N . GLU A 1 124 ? 19.118 5.518 -26.577 1.00 92.00 124 GLU A N 1
ATOM 1014 C CA . GLU A 1 124 ? 20.343 6.323 -26.665 1.00 92.00 124 GLU A CA 1
ATOM 1015 C C . GLU A 1 124 ? 21.411 5.630 -27.520 1.00 92.00 124 GLU A C 1
ATOM 1017 O O . GLU A 1 124 ? 22.032 6.263 -28.378 1.00 92.00 124 GLU A O 1
ATOM 1022 N N . GLN A 1 125 ? 21.574 4.314 -27.357 1.00 94.00 125 GLN A N 1
ATOM 1023 C CA . GLN A 1 125 ? 22.481 3.530 -28.190 1.00 94.00 125 GLN A CA 1
ATOM 1024 C C . GLN A 1 125 ? 22.061 3.554 -29.668 1.00 94.00 125 GLN A C 1
ATOM 1026 O O . GLN A 1 125 ? 22.895 3.807 -30.537 1.00 94.00 125 GLN A O 1
ATOM 1031 N N . GLN A 1 126 ? 20.778 3.334 -29.969 1.00 89.81 126 GLN A N 1
ATOM 1032 C CA . GLN A 1 126 ? 20.279 3.363 -31.348 1.00 89.81 126 GLN A CA 1
ATOM 1033 C C . GLN A 1 126 ? 20.435 4.740 -32.001 1.00 89.81 126 GLN A C 1
ATOM 1035 O O . GLN A 1 126 ? 20.756 4.831 -33.187 1.00 89.81 126 GLN A O 1
ATOM 1040 N N . GLN A 1 127 ? 20.230 5.817 -31.243 1.00 92.00 127 GLN A N 1
ATOM 1041 C CA . GLN A 1 127 ? 20.446 7.177 -31.732 1.00 92.00 127 GLN A CA 1
ATOM 1042 C C . GLN A 1 127 ? 21.917 7.412 -32.080 1.00 92.00 127 GLN A C 1
ATOM 1044 O O . GLN A 1 127 ? 22.203 7.964 -33.142 1.00 92.00 127 GLN A O 1
ATOM 1049 N N . GLN A 1 128 ? 22.843 6.942 -31.241 1.00 94.50 128 GLN A N 1
ATOM 1050 C CA . GLN A 1 128 ? 24.272 7.044 -31.525 1.00 94.50 128 GLN A CA 1
ATOM 1051 C C . GLN A 1 128 ? 24.662 6.249 -32.779 1.00 94.50 128 GLN A C 1
ATOM 1053 O O . GLN A 1 128 ? 25.315 6.792 -33.667 1.00 94.50 128 GLN A O 1
ATOM 1058 N N . GLU A 1 129 ? 24.211 4.996 -32.898 1.00 95.44 129 GLU A N 1
ATOM 1059 C CA . GLU A 1 129 ? 24.473 4.159 -34.078 1.00 95.44 129 GLU A CA 1
ATOM 1060 C C . GLU A 1 129 ? 23.919 4.796 -35.364 1.00 95.44 129 GLU A C 1
ATOM 1062 O O . GLU A 1 129 ? 24.554 4.746 -36.422 1.00 95.44 129 GLU A O 1
ATOM 1067 N N . LEU A 1 130 ? 22.750 5.439 -35.281 1.00 93.38 130 LEU A N 1
ATOM 1068 C CA . LEU A 1 130 ? 22.154 6.164 -36.397 1.00 93.38 130 LEU A CA 1
ATOM 1069 C C . LEU A 1 130 ? 22.984 7.392 -36.799 1.00 93.38 130 LEU A C 1
ATOM 1071 O O . LEU A 1 130 ? 23.168 7.630 -37.995 1.00 93.38 130 LEU A O 1
ATOM 1075 N N . GLU A 1 131 ? 23.464 8.182 -35.838 1.00 95.44 131 GLU A N 1
ATOM 1076 C CA . GLU A 1 131 ? 24.320 9.342 -36.118 1.00 95.44 131 GLU A CA 1
ATOM 1077 C C . GLU A 1 131 ? 25.669 8.920 -36.714 1.00 95.44 131 GLU A C 1
ATOM 1079 O O . GLU A 1 131 ? 26.103 9.497 -37.717 1.00 95.44 131 GLU A O 1
ATOM 1084 N N . ASP A 1 132 ? 26.279 7.850 -36.202 1.00 96.25 132 ASP A N 1
ATOM 1085 C CA . ASP A 1 132 ? 27.514 7.288 -36.755 1.00 96.25 132 ASP A CA 1
ATOM 1086 C C . ASP A 1 132 ? 27.310 6.803 -38.200 1.00 96.25 132 ASP A C 1
ATOM 1088 O O . ASP A 1 132 ? 28.115 7.097 -39.092 1.00 96.25 132 ASP A O 1
ATOM 1092 N N . ALA A 1 133 ? 26.193 6.119 -38.473 1.00 95.81 133 ALA A N 1
ATOM 1093 C CA . ALA A 1 133 ? 25.841 5.671 -39.818 1.00 95.81 133 ALA A CA 1
ATOM 1094 C C . ALA A 1 133 ? 25.598 6.847 -40.782 1.00 95.81 133 ALA A C 1
ATOM 1096 O O . ALA A 1 133 ? 26.039 6.800 -41.935 1.00 95.81 133 ALA A O 1
ATOM 1097 N N . LYS A 1 134 ? 24.937 7.922 -40.327 1.00 95.31 134 LYS A N 1
ATOM 1098 C CA . LYS A 1 134 ? 24.751 9.150 -41.121 1.00 95.31 134 LYS A CA 1
ATOM 1099 C C . LYS A 1 134 ? 26.089 9.810 -41.445 1.00 95.31 134 LYS A C 1
ATOM 1101 O O . LYS A 1 134 ? 26.306 10.182 -42.599 1.00 95.31 134 LYS A O 1
ATOM 1106 N N . ALA A 1 135 ? 26.985 9.927 -40.466 1.00 96.69 135 ALA A N 1
ATOM 1107 C CA . ALA A 1 135 ? 28.309 10.510 -40.659 1.00 96.69 135 ALA A CA 1
ATOM 1108 C C . ALA A 1 135 ? 29.147 9.694 -41.657 1.00 96.69 135 ALA A C 1
ATOM 1110 O O . ALA A 1 135 ? 29.754 10.258 -42.571 1.00 96.69 135 ALA A O 1
ATOM 1111 N N . ALA A 1 136 ? 29.127 8.362 -41.542 1.00 96.88 136 ALA A N 1
ATOM 1112 C CA . ALA A 1 136 ? 29.797 7.470 -42.484 1.00 96.88 136 ALA A CA 1
ATOM 1113 C C . ALA A 1 136 ? 29.239 7.611 -43.911 1.00 96.88 136 ALA A C 1
ATOM 1115 O O . ALA A 1 136 ? 30.009 7.712 -44.867 1.00 96.88 136 ALA A O 1
ATOM 1116 N N . ALA A 1 137 ? 27.912 7.677 -44.059 1.00 96.44 137 ALA A N 1
ATOM 1117 C CA . ALA A 1 137 ? 27.268 7.866 -45.356 1.00 96.44 137 ALA A CA 1
ATOM 1118 C C . ALA A 1 137 ? 27.621 9.221 -45.990 1.00 96.44 137 ALA A C 1
ATOM 1120 O O . ALA A 1 137 ? 27.940 9.269 -47.177 1.00 96.44 137 ALA A O 1
ATOM 1121 N N . MET A 1 138 ? 27.625 10.311 -45.211 1.00 97.00 138 MET A N 1
ATOM 1122 C CA . MET A 1 138 ? 28.049 11.632 -45.699 1.00 97.00 138 MET A CA 1
ATOM 1123 C C . MET A 1 138 ? 29.490 11.610 -46.204 1.00 97.00 138 MET A C 1
ATOM 1125 O O . MET A 1 138 ? 29.765 12.133 -47.282 1.00 97.00 138 MET A O 1
ATOM 1129 N N . LYS A 1 139 ? 30.393 10.956 -45.467 1.00 97.25 139 LYS A N 1
ATOM 1130 C CA . LYS A 1 139 ? 31.792 10.816 -45.874 1.00 97.25 139 LYS A CA 1
ATOM 1131 C C . LYS A 1 139 ? 31.932 10.038 -47.186 1.00 97.25 139 LYS A C 1
ATOM 1133 O O . LYS A 1 139 ? 32.651 10.479 -48.072 1.00 97.25 139 LYS A O 1
ATOM 1138 N N . MET A 1 140 ? 31.217 8.922 -47.340 1.00 96.31 140 MET A N 1
ATOM 1139 C CA . MET A 1 140 ? 31.233 8.142 -48.586 1.00 96.3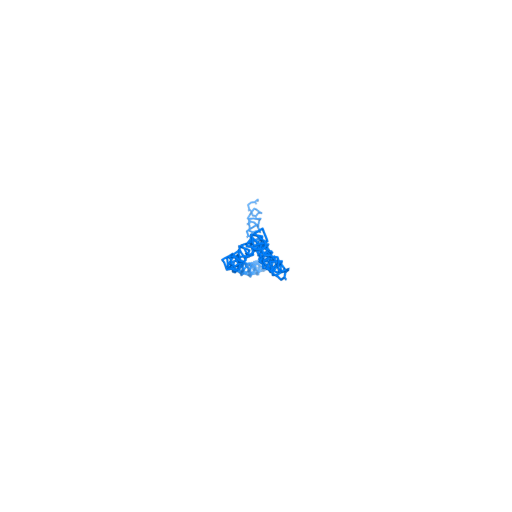1 140 MET A CA 1
ATOM 1140 C C . MET A 1 140 ? 30.718 8.943 -49.787 1.00 96.31 140 MET A C 1
ATOM 1142 O O . MET A 1 140 ? 31.272 8.827 -50.878 1.00 96.31 140 MET A O 1
ATOM 1146 N N . VAL A 1 141 ? 29.669 9.752 -49.598 1.00 96.19 141 VAL A N 1
ATOM 1147 C CA . VAL A 1 141 ? 29.141 10.629 -50.654 1.00 96.19 141 VAL A CA 1
ATOM 1148 C C . VAL A 1 141 ? 30.178 11.681 -51.043 1.00 96.19 141 VAL A C 1
ATOM 1150 O O . VAL A 1 141 ? 30.460 11.817 -52.228 1.00 96.19 141 VAL A O 1
ATOM 1153 N N . GLN A 1 142 ? 30.800 12.352 -50.069 1.00 95.06 142 GLN A N 1
ATOM 1154 C CA . GLN A 1 142 ? 31.856 13.338 -50.333 1.00 95.06 142 GLN A CA 1
ATOM 1155 C C . GLN A 1 142 ? 33.046 12.722 -51.075 1.00 95.06 142 GLN A C 1
ATOM 1157 O O . GLN A 1 142 ? 33.512 13.273 -52.067 1.00 95.06 142 GLN A O 1
ATOM 1162 N N . GLU A 1 143 ? 33.517 11.551 -50.639 1.00 95.44 143 GLU A N 1
ATOM 1163 C CA . GLU A 1 143 ? 34.600 10.843 -51.324 1.00 95.44 143 GLU A CA 1
ATOM 1164 C C . GLU A 1 143 ? 34.213 10.513 -52.774 1.00 95.44 143 GLU A C 1
ATOM 1166 O O . GLU A 1 143 ? 35.002 10.741 -53.690 1.00 95.44 143 GLU A O 1
ATOM 1171 N N . ALA A 1 144 ? 32.993 10.019 -53.009 1.00 94.75 144 ALA A N 1
ATOM 1172 C CA . ALA A 1 144 ? 32.503 9.721 -54.352 1.00 94.75 144 ALA A CA 1
ATOM 1173 C C . ALA A 1 144 ? 32.407 10.974 -55.243 1.00 94.75 144 ALA A C 1
ATOM 1175 O O . ALA A 1 144 ? 32.770 10.911 -56.421 1.00 94.75 144 ALA A O 1
ATOM 1176 N N . GLU A 1 145 ? 31.959 12.104 -54.692 1.00 93.50 145 GLU A N 1
ATOM 1177 C CA . GLU A 1 145 ? 31.935 13.402 -55.377 1.00 93.50 145 GLU A CA 1
ATOM 1178 C C . GLU A 1 145 ? 33.354 13.842 -55.773 1.00 93.50 145 GLU A C 1
ATOM 1180 O O . GLU A 1 145 ? 33.595 14.140 -56.944 1.00 93.50 145 GLU A O 1
ATOM 1185 N N . GLU A 1 146 ? 34.326 13.766 -54.857 1.00 93.00 146 GLU A N 1
ATOM 1186 C CA . GLU A 1 146 ? 35.729 14.090 -55.151 1.00 93.00 146 GLU A CA 1
ATOM 1187 C C . GLU A 1 146 ? 36.329 13.192 -56.247 1.00 93.00 146 GLU A C 1
ATOM 1189 O O . GLU A 1 146 ? 37.078 13.662 -57.113 1.00 93.00 146 GLU A O 1
ATOM 1194 N N . TYR A 1 147 ? 36.027 11.889 -56.232 1.00 91.62 147 TYR A N 1
ATOM 1195 C CA . TYR A 1 147 ? 36.478 10.965 -57.277 1.00 91.62 147 TYR A CA 1
ATOM 1196 C C . TYR A 1 147 ? 35.906 11.337 -58.649 1.00 91.62 147 TYR A C 1
ATOM 1198 O O . TYR A 1 147 ? 36.641 11.311 -59.643 1.00 91.62 147 TYR A O 1
ATOM 1206 N N . LEU A 1 148 ? 34.622 11.703 -58.714 1.00 91.94 148 LEU A N 1
ATOM 1207 C CA . LEU A 1 148 ? 33.976 12.133 -59.952 1.00 91.94 148 LEU A CA 1
ATOM 1208 C C . LEU A 1 148 ? 34.619 13.411 -60.495 1.00 91.94 148 LEU A C 1
ATOM 1210 O O . LEU A 1 148 ? 35.010 13.431 -61.663 1.00 91.94 148 LEU A O 1
ATOM 1214 N N . GLU A 1 149 ? 34.812 14.430 -59.656 1.00 90.75 149 GLU A N 1
ATOM 1215 C CA . GLU A 1 149 ? 35.465 15.684 -60.051 1.00 90.75 149 GLU A CA 1
ATOM 1216 C C . GLU A 1 149 ? 36.879 15.455 -60.601 1.00 90.75 149 GLU A C 1
ATOM 1218 O O . GLU A 1 149 ? 37.225 15.963 -61.671 1.00 90.75 149 GLU A O 1
ATOM 1223 N N . ARG A 1 150 ? 37.686 14.627 -59.924 1.00 87.50 150 ARG A N 1
ATOM 1224 C CA . ARG A 1 150 ? 39.040 14.275 -60.388 1.00 87.50 150 ARG A CA 1
ATOM 1225 C C . ARG A 1 150 ? 39.021 13.529 -61.719 1.00 87.50 150 ARG A C 1
ATOM 1227 O O . ARG A 1 150 ? 39.854 13.804 -62.580 1.00 87.50 150 ARG A O 1
ATOM 1234 N N . SER A 1 151 ? 38.090 12.591 -61.896 1.00 86.56 151 SER A N 1
ATOM 1235 C CA . SER A 1 151 ? 37.971 11.828 -63.143 1.00 86.56 151 SER A CA 1
ATOM 1236 C C . SER A 1 151 ? 37.573 12.714 -64.327 1.00 86.56 151 SER A C 1
ATOM 1238 O O . SER A 1 151 ? 38.131 12.567 -65.413 1.00 86.56 151 SER A O 1
ATOM 1240 N N . LEU A 1 152 ? 36.683 13.685 -64.098 1.00 81.19 152 LEU A N 1
ATOM 1241 C CA . LEU A 1 152 ? 36.262 14.657 -65.102 1.00 81.19 152 LEU A CA 1
ATOM 1242 C C . LEU A 1 152 ? 37.413 15.599 -65.474 1.00 81.19 152 LEU A C 1
ATOM 1244 O O . LEU A 1 152 ? 37.650 15.820 -66.659 1.00 81.19 152 LEU A O 1
ATOM 1248 N N . ALA A 1 153 ? 38.181 16.076 -64.491 1.00 78.62 153 ALA A N 1
ATOM 1249 C CA . ALA A 1 153 ? 39.338 16.945 -64.718 1.00 78.62 153 ALA A CA 1
ATOM 1250 C C . ALA A 1 153 ? 40.478 16.278 -65.512 1.00 78.62 153 ALA A C 1
ATOM 1252 O O . ALA A 1 153 ? 41.220 16.968 -66.201 1.00 78.62 153 ALA A O 1
ATOM 1253 N N . LEU A 1 154 ? 40.622 14.950 -65.430 1.00 75.50 154 LEU A N 1
ATOM 1254 C CA . LEU A 1 154 ? 41.622 14.180 -66.187 1.00 75.50 154 LEU A CA 1
ATOM 1255 C C . LEU A 1 154 ? 41.159 13.791 -67.603 1.00 75.50 154 LEU A C 1
ATOM 1257 O O . LEU A 1 154 ? 41.956 13.277 -68.384 1.00 75.50 154 LEU A O 1
ATOM 1261 N N . SER A 1 155 ? 39.878 13.993 -67.921 1.00 65.00 155 SER A N 1
ATOM 1262 C CA . SER A 1 155 ? 39.267 13.645 -69.213 1.00 65.00 155 SER A CA 1
ATOM 1263 C C . SER A 1 155 ? 39.138 14.822 -70.195 1.00 65.00 155 SER A C 1
ATOM 1265 O O . SER A 1 155 ? 38.576 14.649 -71.278 1.00 65.00 155 SER A O 1
ATOM 1267 N N . VAL A 1 156 ? 39.669 15.995 -69.825 1.00 52.19 156 VAL A N 1
ATOM 1268 C CA . VAL A 1 156 ? 39.747 17.241 -70.616 1.00 52.19 156 VAL A CA 1
ATOM 1269 C C . VAL A 1 156 ? 41.194 17.501 -71.016 1.00 52.19 156 VAL A C 1
ATOM 1271 O O . VAL A 1 156 ? 41.410 17.882 -72.188 1.00 52.19 156 VAL A O 1
#

Foldseek 3Di:
DVVVVVVVVVVVVLCVLVVVLVVLVVVLVVLVVVLVVLVVLLVVLQVQLVVLQVVLVVLVVVVDPDPVSVVSSVVSNVSSVVSNVVSCCSVPPVSVVSVVSSVVSVVVSVVSVVVSVVVVVVVVVVVVVVVVVVVVVVVVVVVVVVVVVVVVVVVD

Secondary structure (DSSP, 8-state):
-HHHHHHHHHHHHHHHHHHHHHHHHHHHHHHHHHHHHHHHHHHHHHHHHHHHHHHHHHHHHTT---HHHHHHHHHHHHHHHHHHHHHHHIIIIIHHHHHHHHHHHHHHHHHHHHHHHHHHHHHHHHHHHHHHHHHHHHHHHHHHHHHHHHHHHT--

Organism: Paenibacillus terrae (strain HPL-003) (NCBI:txid985665)

Radius of gyration: 36.21 Å; chains: 1; bounding box: 73×27×115 Å

Sequence (156 aa):
MAKREQLVAEELKEQQPAQEVEKEMRSIAQAYAAYEQLMDEIRDCSQQAKELREQAAELQRSGRIDFHVREEIQKLLNRAEHLDAVADWKDGLLRQQVLLLIDSLEREASDWRQLVQYNQAALEQQQQELEDAKAAAMKMVQEAEEYLERSLALSV

pLDDT: mean 88.84, std 13.93, range [43.47, 98.56]